Protein AF-A0A081GM57-F1 (afdb_monomer)

Radius of gyration: 14.27 Å; Cα contacts (8 Å, |Δi|>4): 50; chains: 1; bounding box: 41×27×44 Å

pLDDT: mean 72.6, std 16.34, range [37.88, 88.56]

Nearest PDB structures (foldseek):
  5y60-assembly1_W  TM=2.890E-01  e=6.859E+00  Thermus thermophilus HB8
  7vya-assembly1_E  TM=2.885E-01  e=9.781E+00  Sus scrofa

Foldseek 3Di:
DDDPPDPDDDDDDDDPLPVLVVCLVVLLVVLLVCLLVVPDPVVNCPDPSQVSLCVNCVVPVPPGPHVVVSSVVSNVVSVVVDDDDDD

Solvent-accessible surface area (backbone atoms only — not comparable to full-atom values): 5414 Å² total; per-residue (Å²): 132,90,78,80,80,73,85,79,85,81,78,89,76,92,66,76,65,59,58,57,55,65,47,40,62,56,38,52,51,52,50,47,51,42,48,74,71,64,53,50,68,77,61,48,62,74,33,70,54,37,51,54,35,44,49,49,18,73,78,35,62,92,80,35,71,50,49,65,61,51,47,53,52,45,43,51,54,45,51,72,71,55,72,80,85,86,125

Structure (mmCIF, N/CA/C/O backbone):
data_AF-A0A081GM57-F1
#
_entry.id   AF-A0A081GM57-F1
#
loop_
_atom_site.group_PDB
_atom_site.id
_atom_site.type_symbol
_atom_site.label_atom_id
_atom_site.label_alt_id
_atom_site.label_comp_id
_atom_site.label_asym_id
_atom_site.label_entity_id
_atom_site.label_seq_id
_atom_site.pdbx_PDB_ins_code
_atom_site.Cartn_x
_atom_site.Cartn_y
_atom_site.Cartn_z
_atom_site.occupancy
_atom_site.B_iso_or_equiv
_atom_site.auth_seq_id
_atom_site.auth_comp_id
_atom_site.auth_asym_id
_atom_site.auth_atom_id
_atom_site.pdbx_PDB_model_num
ATOM 1 N N . MET A 1 1 ? 4.784 6.486 -28.000 1.00 38.12 1 MET A N 1
ATOM 2 C CA . MET A 1 1 ? 5.439 5.773 -26.881 1.00 38.12 1 MET A CA 1
ATOM 3 C C . MET A 1 1 ? 4.968 6.427 -25.590 1.00 38.12 1 MET A C 1
ATOM 5 O O . MET A 1 1 ? 5.285 7.586 -25.371 1.00 38.12 1 MET A O 1
ATOM 9 N N . SER A 1 2 ? 4.093 5.760 -24.831 1.00 37.88 2 SER A N 1
ATOM 10 C CA . SER A 1 2 ? 3.376 6.342 -23.686 1.00 37.88 2 SER A CA 1
ATOM 11 C C . SER A 1 2 ? 4.293 6.593 -22.491 1.00 37.88 2 SER A C 1
ATOM 13 O O . SER A 1 2 ? 4.525 5.703 -21.677 1.00 37.88 2 SER A O 1
ATOM 15 N N . THR A 1 3 ? 4.757 7.828 -22.348 1.00 45.12 3 THR A N 1
ATOM 16 C CA . THR A 1 3 ? 5.279 8.353 -21.088 1.00 45.12 3 THR A CA 1
ATOM 17 C C . THR A 1 3 ? 4.106 8.616 -20.149 1.00 45.12 3 THR A C 1
ATOM 19 O O . THR A 1 3 ? 3.464 9.664 -20.182 1.00 45.12 3 THR A O 1
ATOM 22 N N . LYS A 1 4 ? 3.793 7.646 -19.286 1.00 39.03 4 LYS A N 1
ATOM 23 C CA . LYS A 1 4 ? 3.036 7.951 -18.071 1.00 39.03 4 LYS A CA 1
ATOM 24 C C . LYS A 1 4 ? 3.955 8.760 -17.158 1.00 39.03 4 LYS A C 1
ATOM 26 O O . LYS A 1 4 ? 4.757 8.200 -16.421 1.00 39.03 4 LYS A O 1
ATOM 31 N N . ALA A 1 5 ? 3.865 10.081 -17.276 1.00 44.53 5 ALA A N 1
ATOM 32 C CA . ALA A 1 5 ? 4.398 11.015 -16.300 1.00 44.53 5 ALA A CA 1
ATOM 33 C C . ALA A 1 5 ? 3.599 10.832 -15.003 1.00 44.53 5 ALA A C 1
ATOM 35 O O . ALA A 1 5 ? 2.435 11.220 -14.923 1.00 44.53 5 ALA A O 1
ATOM 36 N N . TYR A 1 6 ? 4.206 10.178 -14.018 1.00 47.97 6 TYR A N 1
ATOM 37 C CA . TYR A 1 6 ? 3.692 10.144 -12.656 1.00 47.97 6 TYR A CA 1
ATOM 38 C C . TYR A 1 6 ? 4.225 11.395 -11.943 1.00 47.97 6 TYR A C 1
ATOM 40 O O . TYR A 1 6 ? 5.440 11.495 -11.764 1.00 47.97 6 TYR A O 1
ATOM 48 N N . PRO A 1 7 ? 3.382 12.383 -11.589 1.00 47.00 7 PRO A N 1
ATOM 49 C CA . PRO A 1 7 ? 3.833 13.530 -10.815 1.00 47.00 7 PRO A CA 1
ATOM 50 C C . PRO A 1 7 ? 4.191 13.062 -9.399 1.00 47.00 7 PRO A C 1
ATOM 52 O O . PRO A 1 7 ? 3.331 12.677 -8.611 1.00 47.00 7 PRO A O 1
ATOM 55 N N . LEU A 1 8 ? 5.488 13.056 -9.101 1.00 48.56 8 LEU A N 1
ATOM 56 C CA 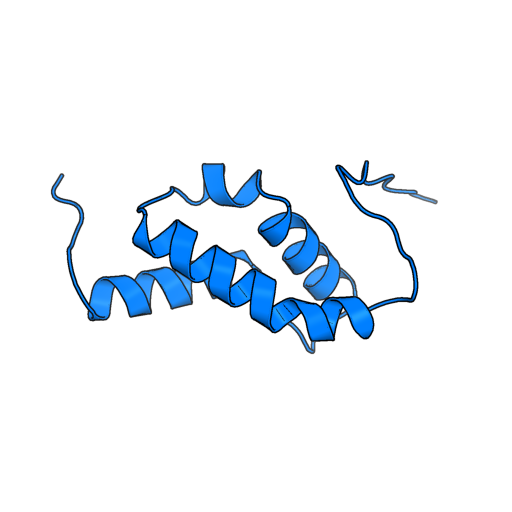. LEU A 1 8 ? 6.056 12.670 -7.815 1.00 48.56 8 LEU A CA 1
ATOM 57 C C . LEU A 1 8 ? 5.821 13.788 -6.794 1.00 48.56 8 LEU A C 1
ATOM 59 O O . LEU A 1 8 ? 6.547 14.781 -6.741 1.00 48.56 8 LEU A O 1
ATOM 63 N N . THR A 1 9 ? 4.802 13.623 -5.957 1.00 48.03 9 THR A N 1
ATOM 64 C CA . THR A 1 9 ? 4.640 14.418 -4.738 1.00 48.03 9 THR A CA 1
ATOM 65 C C . THR A 1 9 ? 5.712 14.012 -3.720 1.00 48.03 9 THR A C 1
ATOM 67 O O . THR A 1 9 ? 5.578 13.001 -3.038 1.00 48.03 9 THR A O 1
ATOM 70 N N . GLY A 1 10 ? 6.767 14.827 -3.617 1.00 46.97 10 GLY A N 1
ATOM 71 C CA . GLY A 1 10 ? 7.587 14.981 -2.410 1.00 46.97 10 GLY A CA 1
ATOM 72 C C . GLY A 1 10 ? 8.677 13.935 -2.158 1.00 46.97 10 GLY A C 1
ATOM 73 O O . GLY A 1 10 ? 8.538 13.114 -1.256 1.00 46.97 10 GLY A O 1
ATOM 74 N N . GLY A 1 11 ? 9.802 14.060 -2.871 1.00 42.28 11 GLY A N 1
ATOM 75 C CA . GLY A 1 11 ? 11.108 13.530 -2.454 1.00 42.28 11 GLY A CA 1
ATOM 76 C C . GLY A 1 11 ? 11.827 12.697 -3.517 1.00 42.28 11 GLY A C 1
ATOM 77 O O . GLY A 1 11 ? 11.727 11.475 -3.498 1.00 42.28 11 GLY A O 1
ATOM 78 N N . GLU A 1 12 ? 12.589 13.347 -4.404 1.00 43.12 12 GLU A N 1
ATOM 79 C CA . GLU A 1 12 ? 13.672 12.707 -5.185 1.00 43.12 12 GLU A CA 1
ATOM 80 C C . GLU A 1 12 ? 14.599 11.906 -4.239 1.00 43.12 12 GLU A C 1
ATOM 82 O O . GLU A 1 12 ? 14.841 12.378 -3.120 1.00 43.12 12 GLU A O 1
ATOM 87 N N . PRO A 1 13 ? 15.100 10.703 -4.611 1.00 49.12 13 PRO A N 1
ATOM 88 C CA . PRO A 1 13 ? 16.025 10.543 -5.743 1.00 49.12 13 PRO A CA 1
ATOM 89 C C . PRO A 1 13 ? 15.852 9.251 -6.576 1.00 49.12 13 PRO A C 1
ATOM 91 O O . PRO A 1 13 ? 15.557 8.177 -6.050 1.00 49.12 13 PRO A O 1
ATOM 94 N N . SER A 1 14 ? 16.157 9.322 -7.872 1.00 57.72 14 SER A N 1
ATO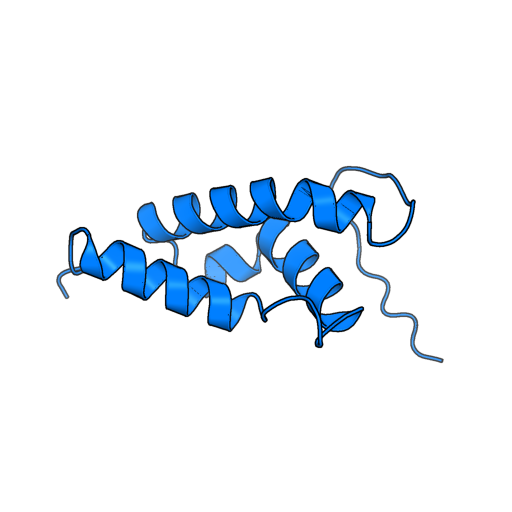M 95 C CA . SER A 1 14 ? 16.426 8.129 -8.695 1.00 57.72 14 SER A CA 1
ATOM 96 C C . SER A 1 14 ? 17.835 7.588 -8.394 1.00 57.72 14 SER A C 1
ATOM 98 O O . SER A 1 14 ? 18.825 8.266 -8.674 1.00 57.72 14 SER A O 1
ATOM 100 N N . PRO A 1 15 ? 17.931 6.411 -7.738 1.00 48.75 15 PRO A N 1
ATOM 101 C CA . PRO A 1 15 ? 18.537 5.234 -8.367 1.00 48.75 15 PRO A CA 1
ATOM 102 C C . PRO A 1 15 ? 17.673 3.963 -8.177 1.00 48.75 15 PRO A C 1
ATOM 104 O O . PRO A 1 15 ? 17.706 3.268 -7.158 1.00 48.75 15 PRO A O 1
ATOM 107 N N . ASP A 1 16 ? 16.878 3.720 -9.220 1.00 63.97 16 ASP A N 1
ATOM 108 C CA . ASP A 1 16 ? 16.165 2.531 -9.706 1.00 63.97 16 ASP A CA 1
ATOM 109 C C . ASP A 1 16 ? 15.968 1.318 -8.784 1.00 63.97 16 ASP A C 1
ATOM 111 O O . ASP A 1 16 ? 16.836 0.458 -8.650 1.00 63.97 16 ASP A O 1
ATOM 115 N N . LEU A 1 17 ? 14.738 1.146 -8.290 1.00 67.12 17 LEU A N 1
ATOM 116 C CA . LEU A 1 17 ? 14.148 -0.090 -7.741 1.00 67.12 17 LEU A CA 1
ATOM 117 C C . LEU A 1 17 ? 14.796 -0.713 -6.497 1.00 67.12 17 LEU A C 1
ATOM 119 O O . LEU A 1 17 ? 14.055 -1.185 -5.642 1.00 67.12 17 LEU A O 1
ATOM 123 N N . GLN A 1 18 ? 16.120 -0.758 -6.371 1.00 68.75 18 GLN A N 1
ATOM 124 C CA . GLN A 1 18 ? 16.816 -1.340 -5.223 1.00 68.75 18 GLN A CA 1
ATOM 125 C C . GLN A 1 18 ? 16.663 -0.471 -3.981 1.00 68.75 18 GLN A C 1
ATOM 127 O O . GLN A 1 18 ? 16.311 -0.992 -2.927 1.00 68.75 18 GLN A O 1
ATOM 132 N N . ASP A 1 19 ? 16.841 0.844 -4.103 1.00 73.19 19 ASP A N 1
ATOM 133 C CA . ASP A 1 19 ? 16.602 1.755 -2.980 1.00 73.19 19 ASP A CA 1
ATOM 134 C C . ASP A 1 19 ? 15.116 1.761 -2.588 1.00 73.19 19 ASP A C 1
ATOM 136 O O . ASP A 1 19 ? 14.752 1.673 -1.414 1.00 73.19 19 ASP A O 1
ATOM 140 N N . LEU A 1 20 ? 14.235 1.720 -3.591 1.00 74.50 20 LEU A N 1
ATOM 141 C CA . LEU A 1 20 ? 12.794 1.639 -3.382 1.00 74.50 20 LEU A CA 1
ATOM 142 C C . LEU A 1 20 ? 12.378 0.317 -2.708 1.00 74.50 20 LEU A C 1
ATOM 144 O O . LEU A 1 20 ? 11.521 0.308 -1.823 1.00 74.50 20 LEU A O 1
ATOM 148 N N . ALA A 1 21 ? 13.030 -0.793 -3.064 1.00 75.44 21 ALA A N 1
ATOM 149 C CA . ALA A 1 21 ? 12.873 -2.088 -2.411 1.00 75.44 21 ALA A CA 1
ATOM 150 C C . AL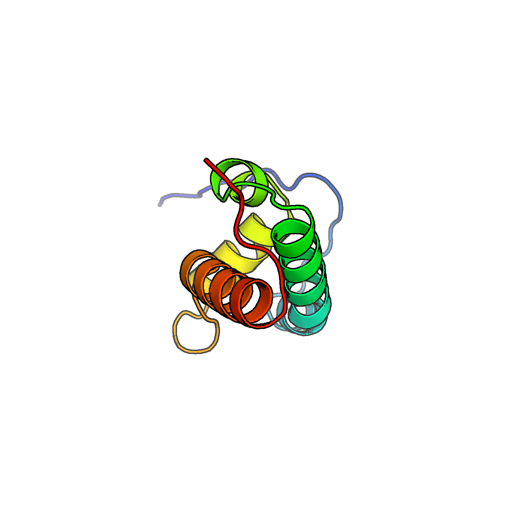A A 1 21 ? 13.411 -2.080 -0.972 1.00 75.44 21 ALA A C 1
ATOM 152 O O . ALA A 1 21 ? 12.801 -2.692 -0.098 1.00 75.44 21 ALA A O 1
ATOM 153 N N . SER A 1 22 ? 14.491 -1.349 -0.689 1.00 82.62 22 SER A N 1
ATOM 154 C CA . SER A 1 22 ? 14.972 -1.137 0.683 1.00 82.62 22 SER A CA 1
ATOM 155 C C . SER A 1 22 ? 13.949 -0.361 1.521 1.00 82.62 22 SER A C 1
ATOM 157 O O . SER A 1 22 ? 13.694 -0.705 2.676 1.00 82.62 22 SER A O 1
ATOM 159 N N . ARG A 1 23 ? 13.269 0.628 0.922 1.00 78.94 23 ARG A N 1
ATOM 160 C CA . ARG A 1 23 ? 12.175 1.389 1.559 1.00 78.94 23 ARG A CA 1
ATOM 161 C C . ARG A 1 23 ? 10.842 0.627 1.617 1.00 78.94 23 ARG A C 1
ATOM 163 O O . ARG A 1 23 ? 9.932 1.046 2.336 1.00 78.94 23 ARG A O 1
ATOM 170 N N . TYR A 1 24 ? 10.725 -0.523 0.946 1.00 80.75 24 TYR A N 1
ATOM 171 C CA . TYR A 1 24 ? 9.526 -1.375 0.948 1.00 80.75 24 TYR A CA 1
ATOM 172 C C . TYR A 1 24 ? 9.079 -1.764 2.359 1.00 80.75 24 TYR A C 1
ATOM 174 O O . TYR A 1 24 ? 7.883 -1.770 2.654 1.00 80.75 24 TYR A O 1
ATOM 182 N 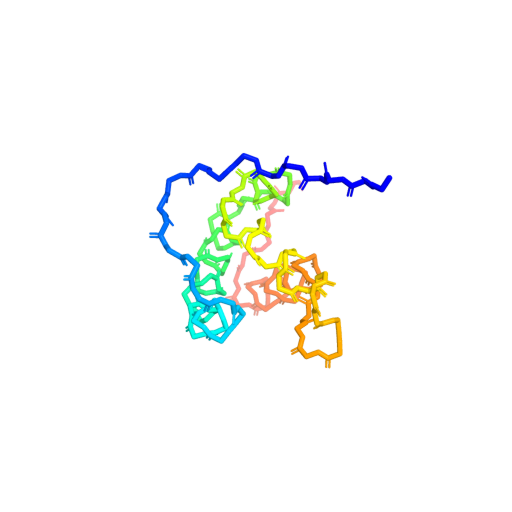N . GLY A 1 25 ? 10.031 -2.046 3.256 1.00 81.06 25 GLY A N 1
ATOM 183 C CA . GLY A 1 25 ? 9.730 -2.345 4.657 1.00 81.06 25 GLY A CA 1
ATOM 184 C C . GLY A 1 25 ? 8.976 -1.205 5.349 1.00 81.06 25 GLY A C 1
ATOM 185 O O . GLY A 1 25 ? 8.013 -1.449 6.080 1.00 81.06 25 GLY A O 1
ATOM 186 N N . THR A 1 26 ? 9.353 0.040 5.056 1.00 85.62 26 THR A N 1
ATOM 187 C CA . THR A 1 26 ? 8.699 1.245 5.578 1.00 85.62 26 THR A CA 1
ATOM 188 C C . THR A 1 26 ? 7.302 1.414 4.992 1.00 85.62 26 THR A C 1
ATOM 190 O O . THR A 1 26 ? 6.354 1.605 5.752 1.00 85.62 26 THR A O 1
ATOM 193 N N . TYR A 1 27 ? 7.131 1.248 3.674 1.00 84.44 27 TYR A N 1
ATOM 194 C CA . TYR A 1 27 ? 5.809 1.321 3.033 1.00 84.44 27 TYR A CA 1
ATOM 195 C C . TYR A 1 27 ? 4.855 0.237 3.544 1.00 84.44 27 TYR A C 1
ATOM 197 O O . TYR A 1 27 ? 3.680 0.510 3.789 1.00 84.44 27 TYR A O 1
ATOM 205 N N . ARG A 1 28 ? 5.355 -0.982 3.788 1.00 84.06 28 ARG A N 1
ATOM 206 C CA . ARG A 1 28 ? 4.565 -2.084 4.355 1.00 84.06 28 ARG A CA 1
ATOM 207 C C . ARG A 1 28 ? 4.133 -1.800 5.794 1.00 84.06 28 ARG A C 1
ATOM 209 O O . ARG A 1 28 ? 2.986 -2.071 6.147 1.00 84.06 28 ARG A O 1
ATOM 216 N N . ARG A 1 29 ? 5.021 -1.234 6.621 1.00 85.88 29 ARG A N 1
ATOM 217 C CA . ARG A 1 29 ? 4.681 -0.803 7.992 1.00 85.88 29 ARG A CA 1
ATOM 218 C C . ARG A 1 29 ? 3.663 0.332 7.980 1.00 85.88 29 ARG A C 1
ATOM 220 O O . ARG A 1 29 ? 2.681 0.245 8.709 1.00 85.88 29 ARG A O 1
ATOM 227 N N . ALA A 1 30 ? 3.851 1.334 7.123 1.00 88.56 30 ALA A N 1
ATOM 228 C CA . ALA A 1 30 ? 2.894 2.421 6.952 1.00 88.56 30 ALA A CA 1
ATOM 229 C C . AL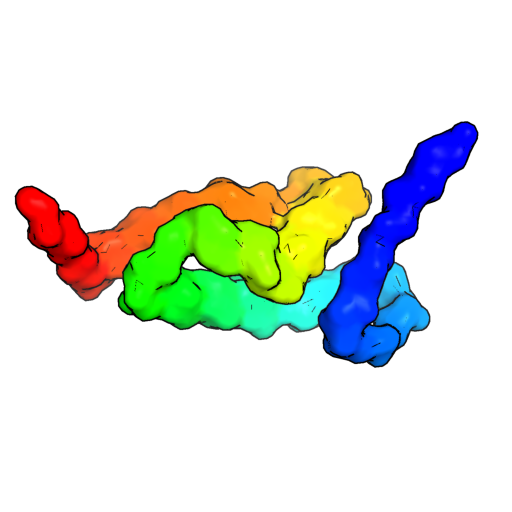A A 1 30 ? 1.523 1.884 6.518 1.00 88.56 30 ALA A C 1
ATOM 231 O O . ALA A 1 30 ? 0.518 2.205 7.141 1.00 88.56 30 ALA A O 1
ATOM 232 N N . MET A 1 31 ? 1.469 0.980 5.535 1.00 85.94 31 MET A N 1
ATOM 233 C CA . MET A 1 31 ? 0.211 0.363 5.107 1.00 85.94 31 MET A CA 1
ATOM 234 C C . MET A 1 31 ? -0.471 -0.414 6.237 1.00 85.94 31 MET A C 1
ATOM 236 O O . MET A 1 31 ? -1.682 -0.296 6.405 1.00 85.94 31 MET A O 1
ATOM 240 N N . ARG A 1 32 ? 0.293 -1.148 7.054 1.00 85.94 32 ARG A N 1
ATOM 241 C CA . ARG A 1 32 ? -0.237 -1.825 8.246 1.00 85.94 32 ARG A CA 1
ATOM 242 C C . ARG A 1 32 ? -0.857 -0.835 9.232 1.00 85.94 32 ARG A C 1
ATOM 244 O O . ARG A 1 32 ? -1.935 -1.112 9.740 1.00 85.94 32 ARG A O 1
ATOM 251 N N . MET A 1 33 ? -0.224 0.317 9.464 1.00 87.69 33 MET A N 1
ATOM 252 C CA . MET A 1 33 ? -0.792 1.374 10.312 1.00 87.69 33 MET A CA 1
ATOM 253 C C . MET A 1 33 ? -2.097 1.921 9.732 1.00 87.69 33 MET A C 1
ATOM 255 O O . MET A 1 33 ? -3.071 2.030 10.463 1.00 87.69 33 MET A O 1
ATOM 259 N N . LEU A 1 34 ? -2.156 2.188 8.421 1.00 86.06 34 LEU A N 1
ATOM 260 C CA . LEU A 1 34 ? -3.378 2.677 7.767 1.00 86.06 34 LEU A CA 1
ATOM 261 C C . LEU A 1 34 ? -4.534 1.667 7.881 1.00 86.06 34 LEU A C 1
ATOM 263 O O . LEU A 1 34 ? -5.674 2.065 8.112 1.00 86.06 34 LEU A O 1
ATOM 267 N N . VAL A 1 35 ? -4.239 0.371 7.736 1.00 86.25 35 VAL A N 1
ATOM 268 C CA . VAL A 1 35 ? -5.212 -0.719 7.919 1.00 86.25 35 VAL A CA 1
ATOM 269 C C . VAL A 1 35 ? -5.704 -0.781 9.367 1.00 86.2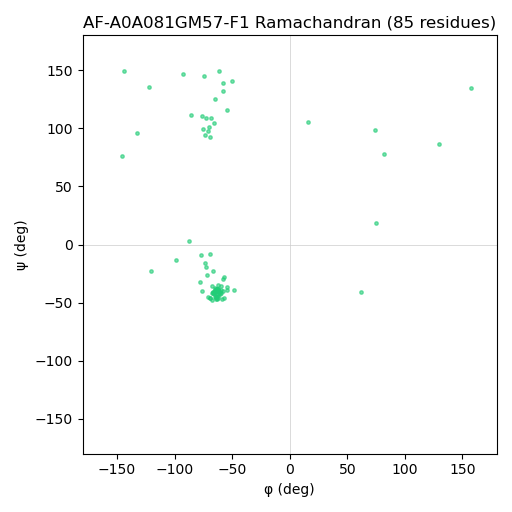5 35 VAL A C 1
ATOM 271 O O . VAL A 1 35 ? -6.909 -0.872 9.583 1.00 86.25 35 VAL A O 1
ATOM 274 N N . LEU A 1 36 ? -4.797 -0.682 10.346 1.00 84.50 36 LEU A N 1
ATOM 275 C CA . LEU A 1 36 ? -5.137 -0.643 11.775 1.00 84.50 36 LEU A CA 1
ATOM 276 C C . LEU A 1 36 ? -5.991 0.578 12.138 1.00 84.50 36 LEU A C 1
ATOM 278 O O . LEU A 1 36 ? -6.879 0.482 12.976 1.00 84.50 36 LEU A O 1
ATOM 282 N N . GLU A 1 37 ? -5.760 1.712 11.477 1.00 86.00 37 GLU A N 1
ATOM 283 C CA . GLU A 1 37 ? -6.571 2.929 11.609 1.00 86.00 37 GLU A CA 1
ATOM 284 C C . GLU A 1 37 ? -7.986 2.776 11.016 1.00 86.00 37 GLU A C 1
ATOM 286 O O . GLU A 1 37 ? -8.815 3.671 11.152 1.00 86.00 37 GLU A O 1
ATOM 291 N N . GLY A 1 38 ? -8.270 1.672 10.316 1.00 84.06 38 GLY A N 1
ATOM 292 C CA . GLY A 1 38 ? -9.544 1.454 9.635 1.00 84.06 38 GLY A CA 1
ATOM 293 C C . GLY A 1 38 ? -9.693 2.271 8.350 1.00 84.06 38 GLY A C 1
ATOM 294 O O . GLY A 1 38 ? -10.809 2.455 7.856 1.00 84.06 38 GLY A O 1
ATOM 295 N N . LYS A 1 39 ? -8.590 2.772 7.769 1.00 82.88 39 LYS A N 1
ATOM 296 C CA . LYS A 1 39 ? -8.657 3.511 6.503 1.00 82.88 39 LYS A CA 1
ATOM 297 C C . LYS A 1 39 ? -9.114 2.584 5.388 1.00 82.88 39 LYS A C 1
ATOM 299 O O . LYS A 1 39 ? -8.501 1.553 5.104 1.00 82.88 39 LYS A O 1
ATOM 304 N N . SER A 1 40 ? -10.181 2.996 4.709 1.00 83.94 40 SER A N 1
ATOM 305 C CA . SER A 1 40 ? -10.696 2.294 3.540 1.00 83.94 40 SER A CA 1
ATOM 306 C C . SER A 1 40 ? -9.661 2.264 2.417 1.00 83.94 40 SER A C 1
ATOM 308 O O . SER A 1 40 ? -8.905 3.219 2.224 1.00 83.94 40 SER A O 1
ATOM 310 N N . LEU A 1 41 ? -9.696 1.201 1.617 1.00 83.00 41 LEU A N 1
ATOM 311 C CA . LEU A 1 41 ? -8.807 0.981 0.475 1.00 83.00 41 LEU A CA 1
ATOM 312 C C . LEU A 1 41 ? -8.713 2.206 -0.453 1.00 83.00 41 LEU A C 1
ATOM 314 O O . LEU A 1 41 ? -7.623 2.590 -0.860 1.00 83.00 41 LEU A O 1
ATOM 318 N N . ARG A 1 42 ? -9.832 2.903 -0.686 1.00 84.88 42 ARG A N 1
ATOM 319 C CA . ARG A 1 42 ? -9.890 4.147 -1.474 1.00 84.88 42 ARG A CA 1
ATOM 320 C C . ARG A 1 42 ? -9.022 5.284 -0.920 1.00 84.88 42 ARG A C 1
ATOM 322 O O . ARG A 1 42 ? -8.464 6.041 -1.703 1.00 84.88 42 ARG A O 1
ATOM 329 N N . ASN A 1 43 ? -8.904 5.412 0.403 1.00 85.94 43 ASN A N 1
ATOM 330 C CA . ASN A 1 43 ? -8.027 6.404 1.033 1.00 85.94 43 ASN A CA 1
ATOM 331 C C . ASN A 1 43 ? -6.567 5.967 0.962 1.00 85.94 43 ASN A C 1
ATOM 333 O O . ASN A 1 43 ? -5.703 6.787 0.669 1.00 85.94 43 ASN A O 1
ATOM 337 N N . VAL A 1 44 ? -6.295 4.676 1.173 1.00 86.25 44 VAL A N 1
ATOM 338 C CA . VAL A 1 44 ? -4.937 4.126 1.071 1.00 86.25 44 VAL A CA 1
ATOM 339 C C . VAL A 1 44 ? -4.392 4.264 -0.353 1.00 86.25 44 VAL A C 1
ATOM 341 O O . VAL A 1 44 ? -3.237 4.644 -0.516 1.00 86.25 44 VAL A O 1
ATOM 344 N N . GLN A 1 45 ? -5.230 4.075 -1.375 1.00 86.94 45 GLN A N 1
ATOM 345 C CA . GLN A 1 45 ? -4.873 4.277 -2.784 1.00 86.94 45 GLN A CA 1
ATOM 346 C C . GLN A 1 45 ? -4.368 5.686 -3.111 1.00 86.94 45 GLN A C 1
ATOM 348 O O . GLN A 1 45 ? -3.577 5.839 -4.035 1.00 86.94 45 GLN A O 1
ATOM 353 N N . ARG A 1 46 ? -4.803 6.711 -2.365 1.00 85.44 46 ARG A N 1
ATOM 354 C CA . ARG A 1 46 ? -4.358 8.104 -2.556 1.00 85.44 46 ARG A CA 1
ATOM 355 C C . ARG A 1 46 ? -3.086 8.441 -1.777 1.00 85.44 46 ARG A C 1
ATOM 357 O O . ARG A 1 46 ? -2.685 9.599 -1.751 1.00 85.44 46 ARG A O 1
ATOM 364 N N . THR A 1 47 ? -2.491 7.467 -1.089 1.00 85.62 47 THR A N 1
ATOM 365 C CA . THR A 1 47 ? -1.251 7.675 -0.337 1.00 85.62 47 THR A CA 1
ATOM 366 C C . THR A 1 47 ? -0.034 7.348 -1.187 1.00 85.62 47 THR A C 1
ATOM 368 O O . THR A 1 47 ? -0.027 6.376 -1.943 1.00 85.62 47 THR A O 1
ATOM 371 N N . VAL A 1 48 ? 1.050 8.086 -0.947 1.00 83.62 48 VAL A N 1
ATOM 372 C CA . VAL A 1 48 ? 2.347 7.861 -1.600 1.00 83.62 48 VAL A CA 1
ATOM 373 C C . VAL A 1 48 ? 2.830 6.416 -1.417 1.00 83.62 48 VAL A C 1
ATOM 375 O O . VAL A 1 48 ? 3.370 5.823 -2.343 1.00 83.62 48 VAL A O 1
ATOM 378 N N . CYS A 1 49 ? 2.580 5.797 -0.257 1.00 83.75 49 CYS A N 1
ATOM 379 C CA . CYS A 1 49 ? 2.976 4.408 0.004 1.00 83.75 49 CYS A CA 1
ATOM 380 C C . CYS A 1 49 ? 2.346 3.424 -0.996 1.00 83.75 49 CYS A C 1
ATOM 382 O O . CYS A 1 49 ? 3.008 2.481 -1.427 1.00 83.75 49 CYS A O 1
ATOM 384 N N . TRP A 1 50 ? 1.081 3.640 -1.373 1.00 87.19 50 TRP A N 1
ATOM 385 C CA . TRP A 1 50 ? 0.393 2.800 -2.351 1.00 87.19 50 TRP A CA 1
ATOM 386 C C . TRP A 1 50 ? 0.967 2.982 -3.752 1.00 87.19 50 TRP A C 1
ATOM 388 O O . TRP A 1 50 ? 1.243 1.993 -4.426 1.00 87.19 50 TRP A O 1
ATOM 398 N N . GLU A 1 51 ? 1.186 4.227 -4.178 1.00 83.50 51 GLU A N 1
ATOM 399 C CA . GLU A 1 51 ? 1.762 4.525 -5.493 1.00 83.50 51 GLU A CA 1
ATOM 400 C C . GLU A 1 51 ? 3.162 3.919 -5.645 1.00 83.50 51 GLU A C 1
ATOM 402 O O . GLU A 1 51 ? 3.439 3.276 -6.655 1.00 83.50 51 GLU A O 1
ATOM 407 N N . GLN A 1 52 ? 4.012 4.012 -4.617 1.00 82.56 52 GLN A N 1
ATOM 408 C CA . GLN A 1 52 ? 5.347 3.402 -4.638 1.00 82.56 52 GLN A CA 1
ATOM 409 C C . GLN A 1 52 ? 5.296 1.866 -4.704 1.00 82.56 52 GLN A C 1
ATOM 411 O O . GLN A 1 52 ? 6.065 1.246 -5.439 1.00 82.56 52 GLN A O 1
ATOM 416 N N . LEU A 1 53 ? 4.358 1.231 -3.991 1.00 83.69 53 LEU A N 1
ATOM 417 C CA . LEU A 1 53 ? 4.137 -0.218 -4.075 1.00 83.69 53 LEU A CA 1
ATOM 418 C C . LEU A 1 53 ? 3.610 -0.645 -5.450 1.00 83.69 53 LEU A C 1
ATOM 420 O O . LEU A 1 53 ? 4.047 -1.662 -5.988 1.00 83.69 53 LEU A O 1
ATOM 424 N N . ALA A 1 54 ? 2.692 0.132 -6.029 1.00 84.06 54 ALA A N 1
ATOM 425 C CA . ALA A 1 54 ? 2.166 -0.106 -7.368 1.00 84.06 54 ALA A CA 1
ATOM 426 C C . ALA A 1 54 ? 3.263 0.032 -8.435 1.00 84.06 54 ALA A C 1
ATOM 428 O O . ALA A 1 54 ? 3.327 -0.791 -9.347 1.00 84.06 54 ALA A O 1
ATOM 429 N N . LEU A 1 55 ? 4.157 1.015 -8.291 1.00 81.69 55 LEU A N 1
ATOM 430 C CA . LEU A 1 55 ? 5.327 1.192 -9.153 1.00 81.69 55 LEU A CA 1
ATOM 431 C C . LEU A 1 55 ? 6.303 0.012 -9.034 1.00 81.69 55 LEU A C 1
ATOM 433 O O . LEU A 1 55 ? 6.697 -0.554 -10.052 1.00 81.69 55 LEU A O 1
ATOM 437 N N . LEU A 1 56 ? 6.629 -0.430 -7.811 1.00 80.44 56 LEU A N 1
ATOM 438 C CA . LEU A 1 56 ? 7.467 -1.619 -7.579 1.00 80.44 56 LEU A CA 1
ATOM 439 C C . LEU A 1 56 ? 6.882 -2.876 -8.230 1.00 80.44 56 LEU A C 1
ATOM 441 O O . LEU A 1 56 ? 7.604 -3.625 -8.890 1.00 80.44 56 LEU A O 1
ATOM 445 N N . HIS A 1 57 ? 5.577 -3.097 -8.056 1.00 82.38 57 HIS A N 1
ATOM 446 C CA . HIS A 1 57 ? 4.878 -4.224 -8.664 1.00 82.38 57 HIS A CA 1
ATOM 447 C C . HIS A 1 57 ? 4.850 -4.114 -10.193 1.00 82.38 57 HIS A C 1
ATOM 449 O O . HIS A 1 57 ? 5.130 -5.097 -10.871 1.00 82.38 57 HIS A O 1
ATOM 455 N N . GLY A 1 58 ? 4.586 -2.925 -10.742 1.00 79.69 58 GLY A N 1
ATOM 456 C CA . GLY A 1 58 ? 4.592 -2.683 -12.186 1.00 79.69 58 GLY A CA 1
ATOM 457 C C . GLY A 1 58 ? 5.961 -2.925 -12.826 1.00 79.69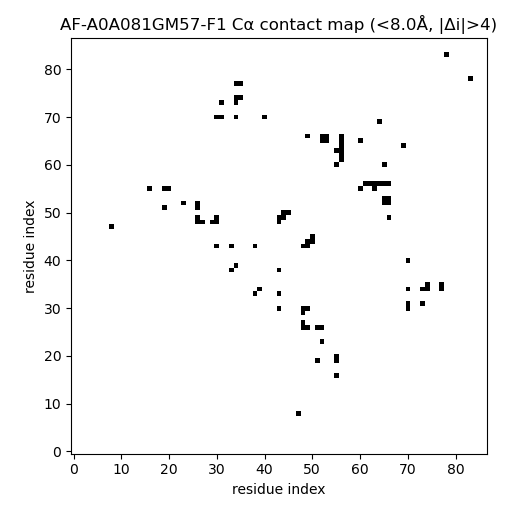 58 GLY A C 1
ATOM 458 O O . GLY A 1 58 ? 6.042 -3.498 -13.909 1.00 79.69 58 GLY A O 1
ATOM 459 N N . CYS A 1 59 ? 7.042 -2.560 -12.136 1.00 76.94 59 CYS A N 1
ATOM 460 C CA . CYS A 1 59 ? 8.399 -2.815 -12.609 1.00 76.94 59 CYS A CA 1
ATOM 461 C C . CYS A 1 59 ? 8.862 -4.264 -12.396 1.00 76.94 59 CYS A C 1
ATOM 463 O O . CYS A 1 59 ? 9.675 -4.753 -13.180 1.00 76.94 59 CYS A O 1
ATOM 465 N N . ARG A 1 60 ? 8.407 -4.956 -11.338 1.00 72.75 60 ARG A N 1
ATOM 466 C CA . ARG A 1 60 ? 8.802 -6.344 -11.023 1.00 72.75 60 ARG A CA 1
ATOM 467 C C . ARG A 1 60 ? 7.657 -7.159 -10.399 1.00 72.75 60 ARG A C 1
ATOM 469 O O . ARG A 1 60 ? 7.716 -7.492 -9.208 1.00 72.75 60 ARG A O 1
ATOM 476 N N . PRO A 1 61 ? 6.676 -7.598 -11.206 1.00 72.69 61 PRO A N 1
ATOM 477 C CA . PRO A 1 61 ? 5.521 -8.349 -10.708 1.00 72.69 61 PRO A CA 1
ATOM 478 C C . PRO A 1 61 ? 5.903 -9.732 -10.162 1.00 72.69 61 PRO A C 1
ATOM 480 O O . PRO A 1 61 ? 5.214 -10.269 -9.304 1.00 72.69 61 PRO A O 1
ATOM 483 N N . ALA A 1 62 ? 7.040 -10.286 -10.597 1.00 73.12 62 ALA A N 1
ATOM 484 C CA . ALA A 1 62 ? 7.567 -11.558 -10.101 1.00 73.12 62 ALA A CA 1
ATOM 485 C C . ALA A 1 62 ? 8.171 -11.476 -8.686 1.00 73.12 62 ALA A C 1
ATOM 487 O O . ALA A 1 62 ? 8.423 -12.507 -8.068 1.00 73.12 62 ALA A O 1
ATOM 488 N N . ARG A 1 63 ? 8.466 -10.268 -8.182 1.00 72.69 63 ARG A N 1
ATOM 489 C CA . ARG A 1 63 ? 9.222 -10.078 -6.931 1.00 72.69 63 ARG A CA 1
ATOM 490 C C . ARG A 1 63 ? 8.456 -9.296 -5.869 1.00 72.69 63 ARG A C 1
ATOM 492 O O . ARG A 1 63 ? 8.755 -9.456 -4.689 1.00 72.69 63 ARG A O 1
ATOM 499 N N . PHE A 1 64 ? 7.465 -8.499 -6.268 1.00 76.94 64 PHE A N 1
ATOM 500 C CA . PHE A 1 64 ? 6.635 -7.714 -5.355 1.00 76.94 64 PHE A CA 1
ATOM 501 C C . PHE A 1 64 ? 5.155 -8.055 -5.519 1.00 76.94 64 PHE A C 1
ATOM 503 O O . PHE A 1 64 ? 4.647 -8.145 -6.634 1.00 76.94 64 PHE A O 1
ATOM 510 N N . VAL A 1 65 ? 4.462 -8.214 -4.392 1.00 81.31 65 VAL A N 1
ATOM 511 C CA . VAL A 1 65 ? 3.014 -8.456 -4.336 1.00 81.31 65 VAL A CA 1
ATOM 512 C C . VAL A 1 65 ? 2.257 -7.166 -4.648 1.00 81.31 65 VAL A C 1
ATOM 514 O O . VAL A 1 65 ? 2.689 -6.079 -4.263 1.00 81.31 65 VAL A O 1
ATOM 517 N N . ALA A 1 66 ? 1.116 -7.286 -5.330 1.00 83.31 66 ALA A N 1
ATOM 518 C CA . ALA A 1 66 ? 0.250 -6.150 -5.620 1.00 83.31 66 ALA A CA 1
ATOM 519 C C . ALA A 1 66 ? -0.188 -5.445 -4.318 1.00 83.31 66 ALA A C 1
ATOM 521 O O . ALA A 1 66 ? -0.548 -6.125 -3.351 1.00 83.31 66 ALA A O 1
ATOM 522 N N . PRO A 1 67 ? -0.220 -4.099 -4.276 1.00 84.56 67 PRO A N 1
ATOM 523 C CA . PRO A 1 67 ? -0.604 -3.358 -3.072 1.00 84.56 67 PRO A CA 1
ATOM 524 C C . PRO A 1 67 ? -2.006 -3.729 -2.571 1.00 84.56 67 PRO A C 1
ATOM 526 O O . PRO A 1 67 ? -2.244 -3.733 -1.368 1.00 84.56 67 PRO A O 1
ATOM 529 N N . GLU A 1 68 ? -2.909 -4.121 -3.471 1.00 85.94 68 GLU A N 1
ATOM 530 C CA . GLU A 1 68 ? -4.250 -4.598 -3.128 1.00 85.94 68 GLU A CA 1
ATOM 531 C C . GLU A 1 68 ? -4.235 -5.941 -2.393 1.00 85.94 68 GLU A C 1
ATOM 533 O O . GLU A 1 68 ? -4.836 -6.063 -1.328 1.00 85.94 68 GLU A O 1
ATOM 538 N N . ALA A 1 69 ? -3.486 -6.923 -2.900 1.00 87.56 69 ALA A N 1
ATOM 539 C CA . ALA A 1 69 ? -3.312 -8.210 -2.231 1.00 87.56 69 ALA A CA 1
ATOM 540 C C . ALA A 1 69 ? -2.603 -8.043 -0.876 1.00 87.56 69 ALA A C 1
ATOM 542 O O . ALA A 1 69 ? -2.980 -8.675 0.111 1.00 87.56 69 ALA A O 1
ATOM 543 N N . LEU A 1 70 ? -1.617 -7.141 -0.799 1.00 86.50 70 LEU A N 1
ATOM 544 C CA . LEU 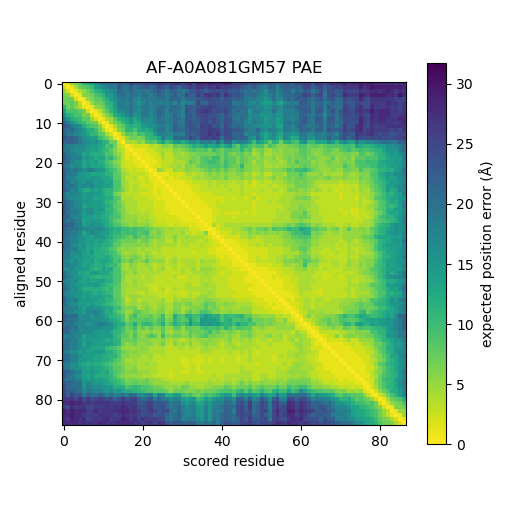A 1 70 ? -0.921 -6.817 0.444 1.00 86.50 70 LEU A CA 1
ATOM 545 C C . LEU A 1 70 ? -1.861 -6.146 1.459 1.00 86.50 70 LEU A C 1
ATOM 547 O O . LEU A 1 70 ? -1.840 -6.514 2.633 1.00 86.50 70 LEU A O 1
ATOM 551 N N . TYR A 1 71 ? -2.725 -5.227 1.017 1.00 87.06 71 TYR A N 1
ATOM 552 C CA . TYR A 1 71 ? -3.762 -4.616 1.851 1.00 87.06 71 TYR A CA 1
ATOM 553 C C . TYR A 1 71 ? -4.785 -5.648 2.333 1.00 87.06 71 TYR A C 1
ATOM 555 O O . TYR A 1 71 ? -5.099 -5.666 3.516 1.00 87.06 71 TYR A O 1
ATOM 563 N N . GLN A 1 72 ? -5.275 -6.536 1.464 1.00 87.81 72 GLN A N 1
ATOM 564 C CA . GLN A 1 72 ? -6.207 -7.604 1.847 1.00 87.81 72 GLN A CA 1
ATOM 565 C C . GLN A 1 72 ? -5.582 -8.567 2.860 1.00 87.81 72 GLN A C 1
ATOM 567 O O . GLN A 1 72 ? -6.224 -8.927 3.845 1.00 87.81 72 GLN A O 1
ATOM 572 N N . GLN A 1 73 ? -4.316 -8.945 2.660 1.00 87.31 73 GLN A N 1
ATOM 573 C CA . GLN A 1 73 ? -3.582 -9.785 3.601 1.00 87.31 73 GLN A CA 1
ATOM 574 C C . GLN A 1 73 ? -3.410 -9.086 4.954 1.00 87.31 73 GLN A C 1
ATOM 576 O O . GLN A 1 73 ? -3.683 -9.690 5.987 1.00 87.31 73 GLN A O 1
ATOM 581 N N . LEU A 1 74 ? -2.999 -7.814 4.956 1.00 86.56 74 LEU A N 1
ATOM 582 C CA . LEU A 1 74 ? -2.875 -7.006 6.173 1.00 86.56 74 LEU A CA 1
ATOM 583 C C . LEU A 1 74 ? -4.220 -6.800 6.862 1.00 86.56 74 LEU A C 1
ATOM 585 O O . LEU A 1 74 ? -4.282 -6.851 8.082 1.00 86.56 74 LEU A O 1
ATOM 589 N N . CYS A 1 75 ? -5.286 -6.573 6.099 1.00 85.31 75 CYS A N 1
ATOM 590 C CA . CYS A 1 75 ? -6.640 -6.436 6.612 1.00 85.31 75 CYS A CA 1
ATOM 591 C C . CYS A 1 75 ? -7.070 -7.737 7.284 1.00 85.31 75 CYS A C 1
ATOM 593 O O . CYS A 1 75 ? -7.495 -7.707 8.429 1.00 85.31 75 CYS A O 1
ATOM 595 N N . ARG A 1 76 ? -6.837 -8.889 6.648 1.00 84.25 76 ARG A N 1
ATOM 596 C CA . ARG A 1 76 ? -7.116 -10.200 7.240 1.00 84.25 76 ARG A CA 1
ATOM 597 C C . ARG A 1 76 ? -6.278 -10.472 8.490 1.00 84.25 76 ARG A C 1
ATOM 599 O O . ARG A 1 76 ? -6.824 -10.965 9.466 1.00 84.25 76 ARG A O 1
ATOM 606 N N . GLU A 1 77 ? -4.987 -10.141 8.482 1.00 82.06 77 GLU A N 1
ATOM 607 C CA . GLU A 1 77 ? -4.089 -10.303 9.638 1.00 82.06 77 GLU A CA 1
ATOM 608 C C . GLU A 1 77 ? -4.480 -9.365 10.791 1.00 82.06 77 GLU A C 1
ATOM 610 O O . GLU A 1 77 ? -4.517 -9.772 11.948 1.00 82.06 77 GLU A O 1
ATOM 615 N N . SER A 1 78 ? -4.840 -8.120 10.474 1.00 74.44 78 SER A N 1
ATOM 616 C CA . SER A 1 78 ? -5.317 -7.132 11.442 1.00 74.44 78 SER A CA 1
ATOM 617 C C . SER A 1 78 ? -6.678 -7.519 12.015 1.00 74.44 78 SER A C 1
ATOM 619 O O . SER A 1 78 ? -6.881 -7.424 13.220 1.00 74.44 78 SER A O 1
ATOM 621 N N . SER A 1 79 ? -7.599 -8.004 11.183 1.00 65.94 79 SER A N 1
ATOM 622 C CA . SER A 1 79 ? -8.911 -8.487 11.617 1.00 65.94 79 SER A CA 1
ATOM 623 C C . SER A 1 79 ? -8.827 -9.817 12.370 1.00 65.94 79 SER A C 1
ATOM 625 O O . SER A 1 79 ? -9.667 -10.068 13.227 1.00 65.94 79 SER A O 1
ATOM 627 N N . ALA A 1 80 ? -7.806 -10.643 12.113 1.00 55.97 80 ALA A N 1
ATOM 628 C CA . ALA A 1 80 ? -7.515 -11.840 12.904 1.00 55.97 80 ALA A CA 1
ATOM 629 C C . ALA A 1 80 ? -6.930 -11.508 14.292 1.00 55.97 80 ALA A C 1
ATOM 631 O O . ALA A 1 80 ? -6.991 -12.348 15.186 1.00 55.97 80 ALA A O 1
ATOM 632 N N . GLY A 1 81 ? -6.390 -10.295 14.481 1.00 51.94 81 GLY A N 1
ATOM 633 C CA . GLY A 1 81 ? -5.827 -9.810 15.746 1.00 51.94 81 GLY A CA 1
ATOM 634 C C . GLY A 1 81 ? -6.745 -8.914 16.588 1.00 51.94 81 GLY A C 1
ATOM 635 O O . GLY A 1 81 ? -6.450 -8.699 17.760 1.00 51.94 81 GLY A O 1
ATOM 636 N N . GLY A 1 82 ? -7.854 -8.401 16.051 1.00 57.22 82 GLY A N 1
ATOM 637 C CA . GLY A 1 82 ? -8.812 -7.636 16.847 1.00 57.22 82 GLY A CA 1
ATOM 638 C C . GLY A 1 82 ? -9.691 -6.684 16.041 1.00 57.22 82 GLY A C 1
ATOM 639 O O . GLY A 1 82 ? -9.210 -5.900 15.233 1.00 57.22 82 GLY A O 1
ATOM 640 N N . VAL A 1 83 ? -10.983 -6.726 16.369 1.00 50.62 83 VAL A N 1
ATOM 641 C CA . VAL A 1 83 ? -12.042 -5.764 16.026 1.00 50.62 83 VAL A CA 1
ATOM 642 C C . VAL A 1 83 ? -12.530 -5.787 14.573 1.00 50.62 83 VAL A C 1
ATOM 644 O O . VAL A 1 83 ? -12.016 -5.150 13.657 1.00 50.62 83 VAL A O 1
ATOM 647 N N . ALA A 1 84 ? -13.655 -6.485 14.421 1.00 44.22 84 ALA A N 1
ATOM 648 C CA . ALA A 1 84 ? -14.648 -6.250 13.390 1.00 44.22 84 ALA A CA 1
ATOM 649 C C . ALA A 1 84 ? -15.179 -4.801 13.462 1.00 44.22 84 ALA A C 1
ATOM 651 O O . ALA A 1 84 ? -15.589 -4.365 14.544 1.00 44.22 84 ALA A O 1
ATOM 652 N N . PRO A 1 85 ? -15.262 -4.055 12.347 1.00 47.47 85 PRO A N 1
ATOM 653 C CA . PRO A 1 85 ? -16.081 -2.858 12.308 1.00 47.47 85 PRO A CA 1
ATOM 654 C C . PRO A 1 85 ? -17.553 -3.276 12.281 1.00 47.47 85 PRO A C 1
ATOM 656 O O . PRO A 1 85 ? -18.059 -3.824 11.302 1.00 47.47 85 PRO A O 1
ATOM 659 N N . LYS A 1 86 ? -18.213 -3.021 13.410 1.00 49.88 86 LYS A N 1
ATOM 660 C CA . LYS A 1 86 ? -19.659 -3.102 13.599 1.00 49.88 86 LYS A CA 1
ATOM 661 C C . LYS A 1 86 ? -20.340 -2.230 12.534 1.00 49.88 86 LYS A C 1
ATOM 663 O O . LYS A 1 86 ? -20.133 -1.017 12.520 1.00 49.88 86 LYS A O 1
ATOM 668 N N . ARG A 1 87 ? -21.103 -2.851 11.639 1.00 41.09 87 ARG A N 1
ATOM 669 C CA . ARG A 1 87 ? -22.184 -2.198 10.898 1.00 41.09 87 ARG A CA 1
ATOM 670 C C . ARG A 1 87 ? -23.485 -2.830 11.342 1.00 41.09 87 ARG A C 1
ATOM 672 O O . ARG A 1 87 ? -23.469 -4.065 11.538 1.00 41.09 87 ARG A O 1
#

Sequence (87 aa):
MSTKAYPLTGGEPSPDLQDLASRYGTYRRAMRMLVLEGKSLRNVQRTVCWEQLALLHGCRPARFVAPEALYQQLCRESSAGGVAPKR
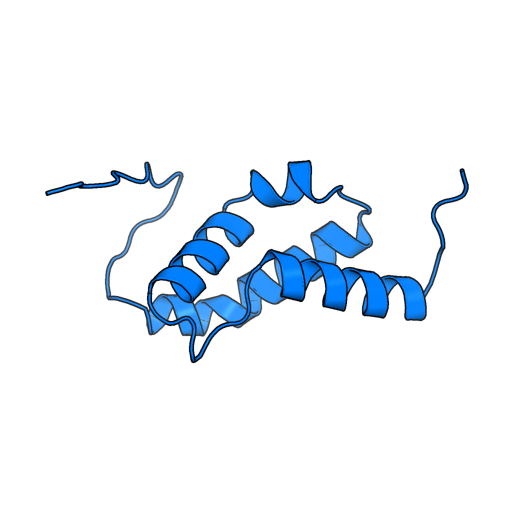
Secondary structure (DSSP, 8-state):
---------S-----TTHHHHHHHHHHHHHHHHHHHTT--HHHHTTSHHHHHHHHHHHH-TTTS--HHHHHHHHHHHHHHHS-----

Mean predicted aligned error: 10.29 Å